Protein AF-K1Y067-F1 (afdb_monomer_lite)

Secondary structure (DSSP, 8-state):
-PPPPPPPS-HHHHHHHHHHHHHHHHHHHHTT--GGGGGGGGGGHHHHHHHHHHHH-HHHHHHHHHHHHTS-HHHHHHHIIIIIGGGTT---HHHHHHHHHHHHHHHHHH-

Sequence (111 aa):
MLHPFPEIENPSLYTKAELYFFDLTRLLKEDGINIEEYSHKGNRFINTMIDLARERLPINANLFLTAYNSLSAHDQSMLFRICVYPLLSKGTERQKENFCSRVEQLLASHG

Foldseek 3Di:
DPDPQPDFPDPVLLLQLLVLLVVLCVVCVVVVHDLLVVLVVQVCSLVVSLVSCCVPPVVSSVSNVVSLVVGDPVSNVSCCQQPVVCSNPPDDPVSVVSNVVVVVVSVVVPD

pLDDT: mean 82.2, std 15.36, range [33.84, 96.5]

Radius of gyration: 13.47 Å; chains: 1; bounding box: 41×32×32 Å

Organism: NCBI:txid1234023

Structure (mmCIF, N/CA/C/O backbone):
data_AF-K1Y067-F1
#
_entry.id   AF-K1Y067-F1
#
loop_
_atom_site.group_PDB
_atom_site.id
_atom_site.type_symbol
_atom_site.label_atom_id
_atom_site.label_alt_id
_atom_site.label_comp_id
_atom_site.label_asym_id
_atom_site.label_entity_id
_atom_site.label_seq_id
_atom_site.pdbx_PDB_ins_code
_atom_site.Cartn_x
_atom_site.Cartn_y
_atom_site.Cartn_z
_atom_site.occupancy
_atom_site.B_iso_or_equiv
_atom_site.auth_seq_id
_atom_site.auth_comp_id
_atom_site.auth_asym_id
_atom_site.auth_atom_id
_atom_site.pdbx_PDB_model_num
ATOM 1 N N . MET A 1 1 ? 29.236 -3.680 -6.068 1.00 33.84 1 MET A N 1
ATOM 2 C CA . MET A 1 1 ? 28.350 -2.935 -6.986 1.00 33.84 1 MET A CA 1
ATOM 3 C C . MET A 1 1 ? 26.926 -3.070 -6.479 1.00 33.84 1 MET A C 1
ATOM 5 O O . MET A 1 1 ? 26.447 -4.189 -6.349 1.00 33.84 1 MET A O 1
ATOM 9 N N . LEU A 1 2 ? 26.300 -1.960 -6.089 1.00 37.78 2 LEU A N 1
ATOM 10 C CA . LEU A 1 2 ? 24.858 -1.910 -5.843 1.00 37.78 2 LEU A CA 1
ATOM 11 C C . LEU A 1 2 ? 24.182 -2.079 -7.209 1.00 37.78 2 LEU A C 1
ATOM 13 O O . LEU A 1 2 ? 24.530 -1.358 -8.141 1.00 37.78 2 LEU A O 1
ATOM 17 N N . HIS A 1 3 ? 23.306 -3.074 -7.361 1.00 36.62 3 HIS A N 1
ATOM 18 C CA . HIS A 1 3 ? 22.503 -3.191 -8.577 1.00 36.62 3 HIS A CA 1
ATOM 19 C C . HIS A 1 3 ? 21.694 -1.896 -8.738 1.00 36.62 3 HIS A C 1
ATOM 21 O O . HIS A 1 3 ? 21.133 -1.439 -7.737 1.00 36.62 3 HIS A O 1
ATOM 27 N N . PRO A 1 4 ? 21.647 -1.287 -9.937 1.00 47.28 4 PRO A N 1
ATOM 28 C CA . PRO A 1 4 ? 20.805 -0.123 -10.154 1.00 47.28 4 PRO A CA 1
ATOM 29 C C . PRO A 1 4 ? 19.369 -0.514 -9.807 1.00 47.28 4 PRO A C 1
ATOM 31 O O . PRO A 1 4 ? 18.885 -1.567 -10.235 1.00 47.28 4 PRO A O 1
ATOM 34 N N . PHE A 1 5 ? 18.718 0.300 -8.976 1.00 53.06 5 PHE A N 1
ATOM 35 C CA . PHE A 1 5 ? 17.279 0.186 -8.784 1.00 53.06 5 PHE A CA 1
ATOM 36 C C . PHE A 1 5 ? 16.633 0.198 -10.179 1.00 53.06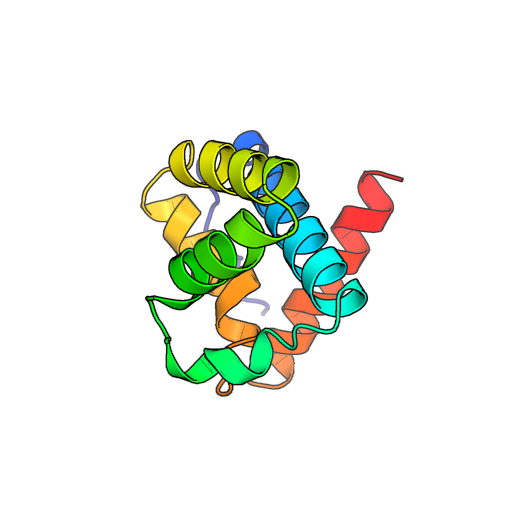 5 PHE A C 1
ATOM 38 O O . PHE A 1 5 ? 17.031 1.028 -11.001 1.00 53.06 5 PHE A O 1
ATOM 45 N N . PRO A 1 6 ? 15.721 -0.741 -10.485 1.00 63.59 6 PRO A N 1
ATOM 46 C CA . PRO A 1 6 ? 15.063 -0.761 -11.782 1.00 63.59 6 PRO A CA 1
ATOM 47 C C . PRO A 1 6 ? 14.430 0.603 -12.069 1.00 63.59 6 PRO A C 1
ATOM 49 O O . PRO A 1 6 ? 13.910 1.250 -11.159 1.00 63.59 6 PRO A O 1
ATOM 52 N N . GLU A 1 7 ? 14.528 1.040 -13.320 1.00 81.06 7 GLU A N 1
ATOM 53 C CA . GLU A 1 7 ? 14.119 2.375 -13.747 1.00 81.06 7 GLU A CA 1
ATOM 54 C C . GLU A 1 7 ? 12.621 2.579 -13.486 1.00 81.06 7 GLU A C 1
ATOM 56 O O . GLU A 1 7 ? 11.805 1.758 -13.898 1.00 81.06 7 GLU A O 1
ATOM 61 N N . ILE A 1 8 ? 12.273 3.630 -12.742 1.00 85.06 8 ILE A N 1
ATOM 62 C CA . ILE A 1 8 ? 10.887 4.045 -12.501 1.00 85.06 8 ILE A CA 1
ATOM 63 C C . ILE A 1 8 ? 10.428 4.854 -13.715 1.00 85.06 8 ILE A C 1
ATOM 65 O O . ILE A 1 8 ? 11.087 5.832 -14.070 1.00 85.06 8 ILE A O 1
ATOM 69 N N . GLU A 1 9 ? 9.308 4.474 -14.331 1.00 86.31 9 GLU A N 1
ATOM 70 C CA . GLU A 1 9 ? 8.818 5.107 -15.564 1.00 86.31 9 GLU A CA 1
ATOM 71 C C . GLU A 1 9 ? 8.268 6.512 -15.296 1.00 86.31 9 GLU A C 1
ATOM 73 O O . GLU A 1 9 ? 8.531 7.443 -16.060 1.00 86.31 9 GLU A O 1
ATOM 78 N N . ASN A 1 10 ? 7.529 6.691 -14.194 1.00 88.38 10 ASN A N 1
ATOM 79 C CA . ASN A 1 10 ? 7.031 7.997 -13.769 1.00 88.38 10 ASN A CA 1
ATOM 80 C C . ASN A 1 10 ? 7.412 8.309 -12.311 1.00 88.38 10 ASN A C 1
ATOM 82 O O . ASN A 1 10 ? 6.634 8.045 -11.387 1.00 88.38 10 ASN A O 1
ATOM 86 N N . PRO A 1 11 ? 8.578 8.944 -12.080 1.00 87.19 11 PRO A N 1
ATOM 87 C CA . PRO A 1 11 ? 9.076 9.224 -10.735 1.00 87.19 11 PRO A CA 1
ATOM 88 C C . PRO A 1 11 ? 8.122 10.051 -9.867 1.00 87.19 11 PRO A C 1
ATOM 90 O O . PRO A 1 11 ? 8.048 9.831 -8.664 1.00 87.19 11 PRO A O 1
ATOM 93 N N . SER A 1 12 ? 7.369 10.989 -10.451 1.00 88.69 12 SER A N 1
ATOM 94 C CA . SER A 1 12 ? 6.458 11.846 -9.682 1.00 88.69 12 SER A CA 1
ATOM 95 C C . SER A 1 12 ? 5.254 11.067 -9.152 1.00 88.69 12 SER A C 1
ATOM 97 O O . SER A 1 12 ? 4.932 11.157 -7.965 1.00 88.69 12 SER A O 1
ATOM 99 N N . LEU A 1 13 ? 4.611 10.267 -10.011 1.00 90.56 13 LEU A N 1
ATOM 100 C CA . LEU A 1 13 ? 3.491 9.423 -9.593 1.00 90.56 13 LEU A CA 1
ATOM 101 C C . LEU A 1 13 ? 3.953 8.336 -8.623 1.00 90.56 13 LEU A C 1
ATOM 103 O O . LEU A 1 13 ? 3.281 8.096 -7.619 1.00 90.56 13 LEU A O 1
ATOM 107 N N . TYR A 1 14 ? 5.118 7.739 -8.885 1.00 91.69 14 TYR A N 1
ATOM 108 C CA . TYR A 1 14 ? 5.720 6.740 -8.013 1.00 91.69 14 TYR A CA 1
ATOM 109 C C . TYR A 1 14 ? 5.972 7.291 -6.609 1.00 91.69 14 TYR A C 1
ATOM 111 O O . TYR A 1 14 ? 5.449 6.736 -5.646 1.00 91.69 14 TYR A O 1
ATOM 119 N N . THR A 1 15 ? 6.687 8.416 -6.484 1.00 89.31 15 THR A N 1
ATOM 120 C CA . THR A 1 15 ? 6.966 9.049 -5.184 1.00 89.31 15 THR A CA 1
ATOM 121 C C . THR A 1 15 ? 5.675 9.371 -4.437 1.00 89.31 15 THR A C 1
ATOM 123 O O . THR A 1 15 ? 5.582 9.152 -3.234 1.00 89.31 15 THR A O 1
ATOM 126 N N . LYS A 1 16 ? 4.631 9.833 -5.138 1.00 92.19 16 LYS A N 1
ATOM 127 C CA . LYS A 1 16 ? 3.330 10.106 -4.516 1.00 92.19 16 LYS A CA 1
ATOM 128 C C . LYS A 1 16 ? 2.671 8.839 -3.957 1.00 92.19 16 LYS A C 1
ATOM 130 O O . LYS A 1 16 ? 2.166 8.859 -2.837 1.00 92.19 16 LYS A O 1
ATOM 135 N N . ALA A 1 17 ? 2.668 7.747 -4.720 1.00 94.00 17 ALA A N 1
ATOM 136 C CA . ALA A 1 17 ? 2.125 6.469 -4.265 1.00 94.00 17 ALA A CA 1
ATOM 137 C C . ALA A 1 17 ? 2.947 5.872 -3.111 1.00 94.00 17 ALA A C 1
ATOM 139 O O . ALA A 1 17 ? 2.374 5.334 -2.168 1.00 94.00 17 ALA A O 1
ATOM 140 N N . GLU A 1 18 ? 4.270 6.011 -3.169 1.00 92.31 18 GLU A N 1
ATOM 141 C CA . GLU A 1 18 ? 5.215 5.579 -2.140 1.00 92.31 18 GLU A CA 1
ATOM 142 C C . GLU A 1 18 ? 5.002 6.345 -0.820 1.00 92.31 18 GLU A C 1
ATOM 144 O O . GLU A 1 18 ? 4.862 5.723 0.231 1.00 92.31 18 GLU A O 1
ATOM 149 N N . LEU A 1 19 ? 4.851 7.674 -0.864 1.00 91.62 19 LEU A N 1
ATOM 150 C CA . LEU A 1 19 ? 4.525 8.489 0.315 1.00 91.62 19 LEU A CA 1
ATOM 151 C C . LEU A 1 19 ? 3.191 8.075 0.950 1.00 91.62 19 LEU A C 1
ATOM 153 O O . LEU A 1 19 ? 3.124 7.850 2.157 1.00 91.62 19 LEU A O 1
ATOM 157 N N . TYR A 1 20 ? 2.136 7.915 0.146 1.00 94.62 20 TYR A N 1
ATOM 158 C CA . TYR A 1 20 ? 0.836 7.488 0.671 1.00 94.62 20 TYR A CA 1
ATOM 159 C C . TYR A 1 20 ? 0.848 6.061 1.209 1.00 94.62 20 TYR A C 1
ATOM 161 O O . TYR A 1 20 ? 0.131 5.774 2.166 1.00 94.62 20 TYR A O 1
ATOM 169 N N . PHE A 1 21 ? 1.661 5.176 0.632 1.00 93.62 21 PHE A N 1
ATOM 170 C CA . PHE A 1 21 ? 1.886 3.854 1.194 1.00 93.62 21 PHE A CA 1
ATOM 171 C C . PHE A 1 21 ? 2.491 3.969 2.598 1.00 93.62 21 PHE A C 1
ATOM 173 O O . PHE A 1 21 ? 1.932 3.412 3.541 1.00 93.62 21 PHE A O 1
ATOM 180 N N . PHE A 1 22 ? 3.574 4.735 2.765 1.00 90.50 22 PHE A N 1
ATOM 181 C CA . PHE A 1 22 ? 4.217 4.915 4.069 1.00 90.50 22 PHE A CA 1
ATOM 182 C C . PHE A 1 22 ? 3.285 5.522 5.107 1.00 90.50 22 PHE A C 1
ATOM 184 O O . PHE A 1 22 ? 3.153 4.967 6.200 1.00 90.50 22 PHE A O 1
ATOM 191 N N . ASP A 1 23 ? 2.582 6.596 4.756 1.00 92.06 23 ASP A N 1
ATOM 192 C CA . ASP A 1 23 ? 1.615 7.211 5.659 1.00 92.06 23 ASP A CA 1
ATOM 193 C C . ASP A 1 23 ? 0.521 6.230 6.070 1.00 92.06 23 ASP A C 1
ATOM 195 O O . ASP A 1 23 ? 0.188 6.138 7.250 1.00 92.06 23 ASP A O 1
ATOM 199 N N . LEU A 1 24 ? -0.008 5.446 5.127 1.00 93.44 24 LEU A N 1
ATOM 200 C CA . LEU A 1 24 ? -1.040 4.467 5.440 1.00 93.44 24 LEU A CA 1
ATOM 201 C C . LEU A 1 24 ? -0.513 3.356 6.356 1.00 93.44 24 LEU A C 1
ATOM 203 O O . LEU A 1 24 ? -1.190 2.997 7.317 1.00 93.44 24 LEU A O 1
ATOM 207 N N . THR A 1 25 ? 0.699 2.847 6.113 1.00 91.00 25 THR A N 1
ATOM 208 C CA . THR A 1 25 ? 1.314 1.844 7.000 1.00 91.00 25 THR A CA 1
ATOM 209 C C . THR A 1 25 ? 1.550 2.380 8.414 1.00 91.00 25 THR A C 1
ATOM 211 O O . THR A 1 25 ? 1.263 1.680 9.386 1.00 91.00 25 THR A O 1
ATOM 214 N N . ARG A 1 26 ? 2.011 3.632 8.546 1.00 90.81 26 ARG A N 1
ATOM 215 C CA . ARG A 1 26 ? 2.204 4.304 9.838 1.00 90.81 26 ARG A CA 1
ATOM 216 C C . ARG A 1 26 ? 0.880 4.468 10.581 1.00 90.81 26 ARG A C 1
ATOM 218 O O . ARG A 1 26 ? 0.793 4.080 11.740 1.00 90.81 26 ARG A O 1
ATOM 225 N N . LEU A 1 27 ? -0.146 4.995 9.913 1.00 93.25 27 LEU A N 1
ATOM 226 C CA . LEU A 1 27 ? -1.452 5.245 10.525 1.00 93.25 27 LEU A CA 1
ATOM 227 C C . LEU A 1 27 ? -2.151 3.949 10.951 1.00 93.25 27 LEU A C 1
ATOM 229 O O . LEU A 1 27 ? -2.717 3.895 12.036 1.00 93.25 27 LEU A O 1
ATOM 233 N N . LEU A 1 28 ? -2.076 2.887 10.140 1.00 92.38 28 LEU A N 1
ATOM 234 C CA . LEU A 1 28 ? -2.595 1.571 10.529 1.00 92.38 28 LEU A CA 1
ATOM 235 C C . LEU A 1 28 ? -1.907 1.055 11.800 1.00 92.38 28 LEU A C 1
ATOM 237 O O . LEU A 1 28 ? -2.578 0.553 12.699 1.00 92.38 28 LEU A O 1
ATOM 241 N N . LYS A 1 29 ? -0.585 1.230 11.912 1.00 90.25 29 LYS A N 1
ATOM 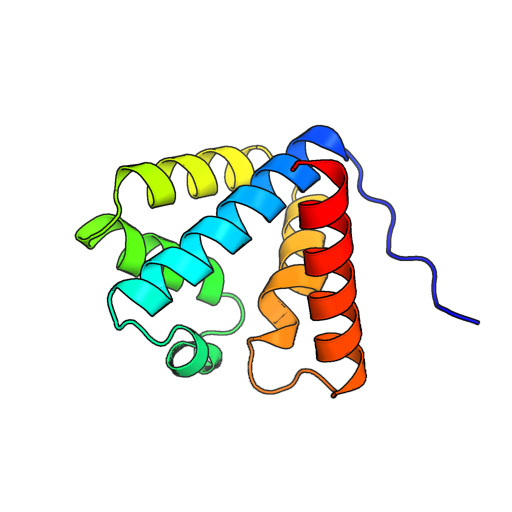242 C CA . LYS A 1 29 ? 0.171 0.851 13.112 1.00 90.25 29 LYS A CA 1
ATOM 243 C C . LYS A 1 29 ? -0.224 1.681 14.338 1.00 90.25 29 LYS A C 1
ATOM 245 O O . LYS A 1 29 ? -0.360 1.118 15.421 1.00 90.25 29 LYS A O 1
ATOM 250 N N . GLU A 1 30 ? -0.412 2.990 14.178 1.00 92.12 30 GLU A N 1
ATOM 251 C CA . GLU A 1 30 ? -0.893 3.890 15.241 1.00 92.12 30 GLU A CA 1
ATOM 252 C C . GLU A 1 30 ? -2.303 3.516 15.719 1.00 92.12 30 GLU A C 1
ATOM 254 O O . GLU A 1 30 ? -2.596 3.621 16.907 1.00 92.12 30 GLU A O 1
ATOM 259 N N . ASP A 1 31 ? -3.137 2.995 14.820 1.00 91.25 31 ASP A N 1
ATOM 260 C CA . ASP A 1 31 ? -4.477 2.482 15.117 1.00 91.25 31 ASP A CA 1
ATOM 261 C C . ASP A 1 31 ? -4.480 1.033 15.668 1.00 91.25 31 ASP A C 1
ATOM 263 O O . ASP A 1 31 ? -5.525 0.408 15.866 1.00 91.25 31 ASP A O 1
ATOM 267 N N . GLY A 1 32 ? -3.295 0.478 15.947 1.00 91.44 32 GLY A N 1
ATOM 268 C CA . GLY A 1 32 ? -3.120 -0.847 16.547 1.00 91.44 32 GLY A CA 1
ATOM 269 C C . GLY A 1 32 ? -3.204 -2.017 15.563 1.00 91.44 32 GLY A C 1
ATOM 270 O O . GLY A 1 32 ? -3.247 -3.169 15.993 1.00 91.44 32 GLY A O 1
ATOM 271 N N . ILE A 1 33 ? -3.210 -1.758 14.253 1.00 90.62 33 ILE A N 1
ATOM 272 C CA . ILE A 1 33 ? -3.207 -2.790 13.212 1.00 90.62 33 ILE A CA 1
ATOM 273 C C . ILE A 1 33 ? -1.763 -3.109 12.821 1.00 90.62 33 ILE A C 1
ATOM 275 O O . ILE A 1 33 ? -1.078 -2.327 12.158 1.00 90.62 33 ILE A O 1
ATOM 279 N N . ASN A 1 34 ? -1.303 -4.305 13.184 1.00 87.31 34 ASN A N 1
ATOM 280 C CA . ASN A 1 34 ? -0.008 -4.808 12.747 1.00 87.31 34 ASN A CA 1
ATOM 281 C C . ASN A 1 34 ? -0.102 -5.411 11.335 1.00 87.31 34 ASN A C 1
ATOM 283 O O . ASN A 1 34 ? -0.472 -6.572 11.153 1.00 87.31 34 ASN A O 1
ATOM 287 N N . ILE A 1 35 ? 0.256 -4.626 10.317 1.00 86.38 35 ILE A N 1
ATOM 288 C CA . ILE A 1 35 ? 0.189 -5.059 8.913 1.00 86.38 35 ILE A CA 1
ATOM 289 C C . ILE A 1 35 ? 1.099 -6.260 8.601 1.00 86.38 35 ILE A C 1
ATOM 291 O O . ILE A 1 35 ? 0.817 -7.006 7.666 1.00 86.38 35 ILE A O 1
ATOM 295 N N . GLU A 1 36 ? 2.153 -6.502 9.387 1.00 84.56 36 GLU A N 1
ATOM 296 C CA . GLU A 1 36 ? 3.072 -7.630 9.179 1.00 84.56 36 GLU A CA 1
ATOM 297 C C . GLU A 1 36 ? 2.394 -8.992 9.407 1.00 84.56 36 GLU A C 1
ATOM 299 O O . GLU A 1 36 ? 2.775 -9.988 8.785 1.00 84.56 36 GLU A O 1
ATOM 304 N N . GLU A 1 37 ? 1.325 -9.047 10.208 1.00 88.25 37 GLU A N 1
ATOM 305 C CA . GLU A 1 37 ? 0.513 -10.261 10.407 1.00 88.25 37 GLU A CA 1
ATOM 306 C C . GLU A 1 37 ? -0.168 -10.714 9.106 1.00 88.25 37 GLU A C 1
ATOM 308 O O . GLU A 1 37 ? -0.446 -11.899 8.892 1.00 88.25 37 GLU A O 1
ATOM 313 N N . TYR A 1 38 ? -0.362 -9.781 8.173 1.00 88.75 38 TYR A N 1
ATOM 314 C CA . TYR A 1 38 ? -0.952 -10.023 6.861 1.00 88.75 38 TYR A CA 1
ATOM 315 C C . TYR A 1 38 ? 0.095 -10.358 5.792 1.00 88.75 38 TYR A C 1
ATOM 317 O O . TYR A 1 38 ? -0.266 -10.577 4.636 1.00 88.75 38 TYR A O 1
ATOM 325 N N . SER A 1 39 ? 1.379 -10.477 6.149 1.00 84.81 39 SER A N 1
ATOM 326 C CA . SER A 1 39 ? 2.473 -10.843 5.231 1.00 84.81 39 SER A CA 1
ATOM 327 C C . SER A 1 39 ? 2.210 -12.133 4.438 1.00 84.81 39 SER A C 1
ATOM 329 O O . SER A 1 39 ? 2.571 -12.242 3.265 1.00 84.81 39 SER A O 1
ATOM 331 N N . HIS A 1 40 ? 1.485 -13.087 5.026 1.00 85.50 40 HIS A N 1
ATOM 332 C CA . HIS A 1 40 ? 1.066 -14.330 4.373 1.00 85.50 40 HIS A CA 1
ATOM 333 C C . HIS A 1 40 ? 0.164 -14.118 3.136 1.00 85.50 40 HIS A C 1
ATOM 335 O O . HIS A 1 40 ? -0.025 -15.043 2.345 1.00 85.50 40 HIS A O 1
ATOM 341 N N . LYS A 1 41 ? -0.397 -12.916 2.938 1.00 87.25 41 LYS A N 1
ATOM 342 C CA . LYS A 1 41 ? -1.231 -12.571 1.775 1.00 87.25 41 LYS A CA 1
ATOM 343 C C . LYS A 1 41 ? -0.429 -12.362 0.489 1.00 87.25 41 LYS A C 1
ATOM 345 O O . LYS A 1 41 ? -1.031 -12.359 -0.588 1.00 87.25 41 LYS A O 1
ATOM 350 N N . GLY A 1 42 ? 0.896 -12.208 0.566 1.00 86.38 42 GLY A N 1
ATOM 351 C CA . GLY A 1 42 ? 1.771 -12.108 -0.605 1.00 86.38 42 GLY A CA 1
ATOM 352 C C . GLY A 1 42 ? 1.311 -11.032 -1.595 1.00 86.38 42 GLY A C 1
ATOM 353 O O . GLY A 1 42 ? 1.155 -9.869 -1.239 1.00 86.38 42 GLY A O 1
ATOM 354 N N . ASN A 1 43 ? 1.004 -11.430 -2.832 1.00 83.81 43 ASN A N 1
ATOM 355 C CA . ASN A 1 43 ? 0.530 -10.517 -3.885 1.00 83.81 43 ASN A CA 1
ATOM 356 C C . ASN A 1 43 ? -0.793 -9.800 -3.547 1.00 83.81 43 ASN A C 1
ATOM 358 O O . ASN A 1 43 ? -1.099 -8.775 -4.146 1.00 83.81 43 ASN A O 1
ATOM 362 N N . ARG A 1 44 ? -1.591 -10.312 -2.596 1.00 89.75 44 ARG A N 1
ATOM 363 C CA . ARG A 1 44 ? -2.838 -9.667 -2.140 1.00 89.75 44 ARG A CA 1
ATOM 364 C C . ARG A 1 44 ? -2.630 -8.685 -0.986 1.00 89.75 44 ARG A C 1
ATOM 366 O O . ARG A 1 44 ? -3.610 -8.131 -0.492 1.00 89.75 44 ARG A O 1
ATOM 373 N N . PHE A 1 45 ? -1.394 -8.479 -0.538 1.00 91.50 45 PHE A N 1
ATOM 374 C CA . PHE A 1 45 ? -1.088 -7.646 0.623 1.00 91.50 45 PHE A CA 1
ATOM 375 C C . PHE A 1 45 ? -1.573 -6.204 0.463 1.00 91.50 45 PHE A C 1
ATOM 377 O O . PHE A 1 45 ? -2.272 -5.710 1.338 1.00 91.50 45 PHE A O 1
ATOM 384 N N . ILE A 1 46 ? -1.293 -5.565 -0.680 1.00 92.62 46 ILE A N 1
ATOM 385 C CA . ILE A 1 46 ? -1.737 -4.189 -0.967 1.00 92.62 46 ILE A CA 1
ATOM 386 C C . ILE A 1 46 ? -3.258 -4.067 -0.839 1.00 92.62 46 ILE A C 1
ATOM 388 O O . ILE A 1 46 ? -3.741 -3.214 -0.101 1.00 92.62 46 ILE A O 1
ATOM 392 N N . ASN A 1 47 ? -4.010 -4.957 -1.493 1.00 93.25 47 ASN A N 1
ATOM 393 C CA . ASN A 1 47 ? -5.473 -4.947 -1.418 1.00 93.25 47 ASN A CA 1
ATOM 394 C C . ASN A 1 47 ? -5.961 -5.166 0.017 1.00 93.25 47 ASN A C 1
ATOM 396 O O . ASN A 1 47 ? -6.849 -4.460 0.473 1.00 93.25 47 ASN A O 1
ATOM 400 N N . THR A 1 48 ? -5.323 -6.084 0.749 1.00 93.06 48 THR A N 1
ATOM 401 C CA . THR A 1 48 ? -5.651 -6.342 2.158 1.00 93.06 48 THR A CA 1
ATOM 402 C C . THR A 1 48 ? -5.432 -5.093 3.013 1.00 93.06 48 THR A C 1
ATOM 404 O O . THR A 1 48 ? -6.292 -4.756 3.818 1.00 93.06 48 THR A O 1
ATOM 407 N N . MET A 1 49 ? -4.324 -4.368 2.822 1.00 93.19 49 MET A N 1
ATOM 408 C CA . MET A 1 49 ? -4.093 -3.114 3.542 1.00 93.19 49 MET A CA 1
ATOM 409 C C . MET A 1 49 ? -5.119 -2.041 3.189 1.00 93.19 49 MET A C 1
ATOM 411 O O . MET A 1 49 ? -5.566 -1.323 4.076 1.00 93.19 49 MET A O 1
ATOM 415 N N . ILE A 1 50 ? -5.488 -1.917 1.912 1.00 94.75 50 ILE A N 1
ATOM 416 C CA . ILE A 1 50 ? -6.503 -0.952 1.472 1.00 94.75 50 ILE A CA 1
ATOM 417 C C . ILE A 1 50 ? -7.850 -1.274 2.118 1.00 94.75 50 ILE A C 1
ATOM 419 O O . ILE A 1 50 ? -8.523 -0.361 2.584 1.00 94.75 50 ILE A O 1
ATOM 423 N N . ASP A 1 51 ? -8.230 -2.549 2.186 1.00 94.25 51 ASP A N 1
ATOM 424 C CA . ASP A 1 51 ? -9.487 -2.967 2.803 1.00 94.25 51 ASP A CA 1
ATOM 425 C C . ASP A 1 51 ? -9.485 -2.718 4.321 1.00 94.25 51 ASP A C 1
ATOM 427 O O . ASP A 1 51 ? -10.425 -2.111 4.828 1.00 94.25 51 ASP A O 1
ATOM 431 N N . LEU A 1 52 ? -8.397 -3.054 5.028 1.00 93.12 52 LEU A N 1
ATOM 432 C CA . LEU A 1 52 ? -8.225 -2.719 6.452 1.00 93.12 52 LEU A CA 1
ATOM 433 C C . LEU A 1 52 ? -8.302 -1.204 6.692 1.00 93.12 52 LEU A C 1
ATOM 435 O O . LEU A 1 52 ? -8.960 -0.733 7.619 1.00 93.12 52 LEU A O 1
ATOM 439 N N . ALA A 1 53 ? -7.646 -0.428 5.832 1.00 93.69 53 ALA A N 1
ATOM 440 C CA . ALA A 1 53 ? -7.638 1.021 5.924 1.00 93.69 53 ALA A CA 1
ATOM 441 C C . ALA A 1 53 ? -8.990 1.646 5.574 1.00 93.69 53 ALA A C 1
ATOM 443 O O . ALA A 1 53 ? -9.317 2.695 6.112 1.00 93.69 53 ALA A O 1
ATOM 444 N N . ARG A 1 54 ? -9.803 1.048 4.702 1.00 94.56 54 ARG A N 1
ATOM 445 C CA . ARG A 1 54 ? -11.114 1.607 4.329 1.00 94.56 54 ARG A CA 1
ATOM 446 C C . ARG A 1 54 ? -12.077 1.694 5.503 1.00 94.56 54 ARG A C 1
ATOM 448 O O . ARG A 1 54 ? -12.876 2.625 5.543 1.00 94.56 54 ARG A O 1
ATOM 455 N N . GLU A 1 55 ? -11.994 0.761 6.444 1.00 89.94 55 GLU A N 1
ATOM 456 C CA . GLU A 1 55 ? -12.871 0.741 7.616 1.00 89.94 55 GLU A CA 1
ATOM 457 C C . GLU A 1 55 ? -12.546 1.859 8.614 1.00 89.94 55 GLU A C 1
ATOM 459 O O . GLU A 1 55 ? -13.444 2.355 9.291 1.00 89.94 55 GLU A O 1
ATOM 464 N N . ARG A 1 56 ? -11.274 2.272 8.702 1.00 89.00 56 ARG A N 1
ATOM 465 C CA . ARG A 1 56 ? -10.787 3.141 9.790 1.00 89.00 56 ARG A CA 1
ATOM 466 C C . ARG A 1 56 ? -10.150 4.451 9.334 1.00 89.00 56 ARG A C 1
ATOM 468 O O . ARG A 1 56 ? -10.258 5.469 10.006 1.00 89.00 56 ARG A O 1
ATOM 475 N N . LEU A 1 57 ? -9.523 4.436 8.165 1.00 93.75 57 LEU A N 1
ATOM 476 C CA . LEU A 1 57 ? -8.774 5.529 7.545 1.00 93.75 57 LEU A CA 1
ATOM 477 C C . LEU A 1 57 ? -9.225 5.729 6.080 1.00 93.75 57 LEU A C 1
ATOM 479 O O . LEU A 1 57 ? -8.395 5.700 5.163 1.00 93.75 57 LEU A O 1
ATOM 483 N N . PRO A 1 58 ? -10.534 5.926 5.809 1.00 94.06 58 PRO A N 1
ATOM 484 C CA . PRO A 1 58 ? -11.085 5.893 4.451 1.00 94.06 58 PRO A CA 1
ATOM 485 C C . PRO A 1 58 ? -10.469 6.943 3.519 1.00 94.06 58 PRO A C 1
ATOM 487 O O . PRO A 1 58 ? -10.296 6.694 2.326 1.00 94.06 58 PRO A O 1
ATOM 490 N N . ILE A 1 59 ? -10.096 8.109 4.057 1.00 94.81 59 ILE A N 1
ATOM 491 C CA . ILE A 1 59 ? -9.437 9.173 3.290 1.00 94.81 59 ILE A CA 1
ATOM 492 C C . ILE A 1 59 ? -8.054 8.702 2.821 1.00 94.81 59 ILE A C 1
ATOM 494 O O . ILE A 1 59 ? -7.767 8.747 1.626 1.00 94.81 59 ILE A O 1
ATOM 498 N N . ASN A 1 60 ? -7.218 8.191 3.727 1.00 95.12 60 ASN A N 1
ATOM 499 C CA . ASN A 1 60 ? -5.868 7.719 3.407 1.00 95.12 60 ASN A CA 1
ATOM 500 C C . ASN A 1 60 ? -5.891 6.491 2.492 1.00 95.12 60 ASN A C 1
ATOM 502 O O . ASN A 1 60 ? -5.102 6.418 1.549 1.00 95.12 60 ASN A O 1
ATOM 506 N N . ALA A 1 61 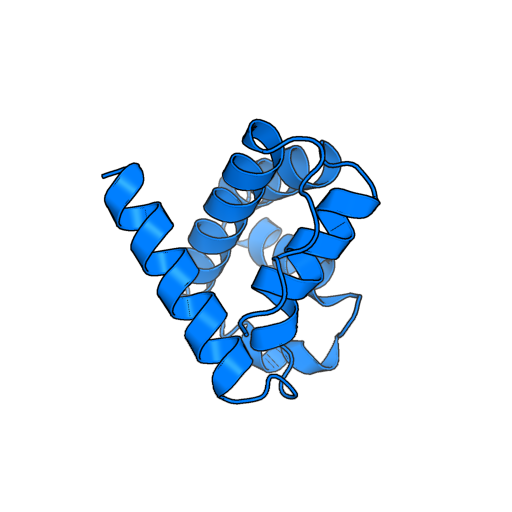? -6.836 5.571 2.712 1.00 95.25 61 ALA A N 1
ATOM 507 C CA . ALA A 1 61 ? -7.049 4.424 1.837 1.00 95.25 61 ALA A CA 1
ATOM 508 C C . ALA A 1 61 ? -7.352 4.867 0.397 1.00 95.25 61 ALA A C 1
ATOM 510 O O . ALA A 1 61 ? -6.763 4.349 -0.551 1.00 95.25 61 ALA A O 1
ATOM 511 N N . ASN A 1 62 ? -8.226 5.866 0.226 1.00 96.12 62 ASN A N 1
ATOM 512 C CA . ASN A 1 62 ? -8.575 6.400 -1.089 1.00 96.12 62 ASN A CA 1
ATOM 513 C C . ASN A 1 62 ? -7.429 7.186 -1.738 1.00 96.12 62 ASN A C 1
ATOM 515 O O . ASN A 1 62 ? -7.240 7.072 -2.951 1.00 96.12 62 ASN A O 1
ATOM 519 N N . LEU A 1 63 ? -6.652 7.948 -0.962 1.00 96.00 63 LEU A N 1
ATOM 520 C CA . LEU A 1 63 ? -5.463 8.645 -1.464 1.00 96.00 63 LEU A CA 1
ATOM 521 C C . LEU A 1 63 ? -4.436 7.652 -2.012 1.00 96.00 63 LEU A C 1
ATOM 523 O O . LEU A 1 63 ? -4.002 7.792 -3.159 1.00 96.00 63 LEU A O 1
ATOM 527 N N . PHE A 1 64 ? -4.106 6.618 -1.233 1.00 96.44 64 PHE A N 1
ATOM 528 C CA . PHE A 1 64 ? -3.179 5.579 -1.669 1.00 96.44 64 PHE A CA 1
ATOM 529 C C . PHE A 1 64 ? -3.721 4.807 -2.876 1.00 96.44 64 PHE A C 1
ATOM 531 O O . PHE A 1 64 ? -3.022 4.698 -3.879 1.00 96.44 64 PHE A O 1
ATOM 538 N N . LEU A 1 65 ? -4.977 4.347 -2.836 1.00 96.50 65 LEU A N 1
ATOM 539 C CA . LEU A 1 65 ? -5.601 3.619 -3.947 1.00 96.50 65 LEU A CA 1
ATOM 540 C C . LEU A 1 65 ? -5.590 4.434 -5.247 1.00 96.50 65 LEU A C 1
ATOM 542 O O . LEU A 1 65 ? -5.271 3.900 -6.307 1.00 96.50 65 LEU A O 1
ATOM 546 N N . THR A 1 66 ? -5.913 5.727 -5.173 1.00 96.38 66 THR A N 1
ATOM 547 C CA . THR A 1 66 ? -5.909 6.613 -6.345 1.00 96.38 66 THR A CA 1
ATOM 548 C C . THR A 1 66 ? -4.502 6.745 -6.919 1.00 96.38 66 THR A C 1
ATOM 550 O O . THR A 1 66 ? -4.318 6.599 -8.128 1.00 96.38 66 THR A O 1
ATOM 553 N N . ALA A 1 67 ? -3.498 6.979 -6.069 1.00 95.75 67 ALA A N 1
ATOM 554 C CA . ALA A 1 67 ? -2.114 7.100 -6.519 1.00 95.75 67 ALA A CA 1
ATOM 555 C C . ALA A 1 67 ? -1.577 5.778 -7.087 1.00 95.75 67 ALA A C 1
ATOM 557 O O . ALA A 1 67 ? -0.983 5.780 -8.159 1.00 95.75 67 ALA A O 1
ATOM 558 N N . TYR A 1 68 ? -1.854 4.650 -6.430 1.00 95.50 68 TYR A N 1
ATOM 559 C CA . TYR A 1 68 ? -1.445 3.317 -6.873 1.00 95.50 68 TYR A CA 1
ATOM 560 C C . TYR A 1 68 ? -2.058 2.938 -8.227 1.00 95.50 68 TYR A C 1
ATOM 562 O O . TYR A 1 68 ? -1.353 2.474 -9.121 1.00 95.50 68 TYR A O 1
ATOM 570 N N . ASN A 1 69 ? -3.351 3.210 -8.428 1.00 95.88 69 ASN A N 1
ATOM 571 C CA . ASN A 1 69 ? -4.023 2.968 -9.708 1.00 95.88 69 ASN A CA 1
ATOM 572 C C . ASN A 1 69 ? -3.558 3.908 -10.831 1.00 95.88 69 ASN A C 1
ATOM 574 O O . ASN A 1 69 ? -3.812 3.623 -11.997 1.00 95.88 69 ASN A O 1
ATOM 578 N N . SER A 1 70 ? -2.894 5.018 -10.493 1.00 95.62 70 SER A N 1
ATOM 579 C CA . SER A 1 70 ? -2.301 5.934 -11.475 1.00 95.62 70 SER A CA 1
ATOM 580 C C . SER A 1 70 ? -0.929 5.464 -11.975 1.00 95.62 70 SER A C 1
ATOM 582 O O . SER A 1 70 ? -0.418 6.017 -12.946 1.00 95.62 70 SER A O 1
ATOM 584 N N . LEU A 1 71 ? -0.315 4.479 -11.312 1.00 94.75 71 LEU A N 1
ATOM 585 C CA . LEU A 1 71 ? 0.966 3.904 -11.717 1.00 94.75 71 LEU A CA 1
ATOM 586 C C . LEU A 1 71 ? 0.800 2.958 -12.910 1.00 94.75 71 LEU A C 1
ATOM 588 O O . LEU A 1 71 ? -0.226 2.290 -13.055 1.00 94.75 71 LEU A O 1
ATOM 592 N N . SER A 1 72 ? 1.850 2.837 -13.725 1.00 94.69 72 SER A N 1
ATOM 593 C CA . SER A 1 72 ? 1.940 1.762 -14.714 1.00 94.69 72 SER A CA 1
ATOM 594 C C . SER A 1 72 ? 2.071 0.400 -14.022 1.00 94.69 72 SER A C 1
ATOM 596 O O . SER A 1 72 ? 2.453 0.307 -12.855 1.00 94.69 72 SER A O 1
ATOM 598 N N . ALA A 1 73 ? 1.800 -0.691 -14.742 1.00 92.94 73 ALA A N 1
ATOM 599 C CA . ALA A 1 73 ? 1.997 -2.039 -14.200 1.00 92.94 73 ALA A CA 1
ATOM 600 C C . ALA A 1 73 ? 3.456 -2.287 -13.760 1.00 92.94 73 ALA A C 1
ATOM 602 O O . ALA A 1 73 ? 3.702 -2.997 -12.781 1.00 92.94 73 ALA A O 1
ATOM 603 N N . HIS A 1 74 ? 4.420 -1.677 -14.461 1.00 91.19 74 HIS A N 1
ATOM 604 C CA . HIS A 1 74 ? 5.832 -1.719 -14.089 1.00 91.19 74 HIS A CA 1
ATOM 605 C C . HIS A 1 74 ? 6.077 -0.981 -12.769 1.00 91.19 74 HIS A C 1
ATOM 607 O O . HIS A 1 74 ? 6.591 -1.584 -11.826 1.00 91.19 74 HIS A O 1
AT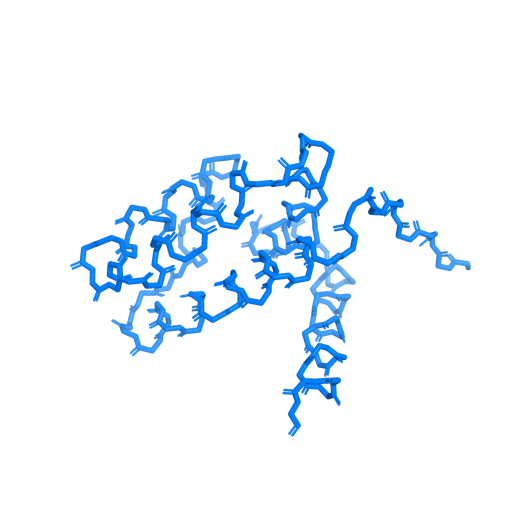OM 613 N N . ASP A 1 75 ? 5.611 0.263 -12.644 1.00 91.81 75 ASP A N 1
ATOM 614 C CA . ASP A 1 75 ? 5.772 1.065 -11.426 1.00 91.81 75 ASP A CA 1
ATOM 615 C C . ASP A 1 75 ? 5.019 0.464 -10.218 1.00 91.81 75 ASP A C 1
ATOM 617 O O . ASP A 1 75 ? 5.516 0.498 -9.091 1.00 91.81 75 ASP A O 1
ATOM 621 N N . GLN A 1 76 ? 3.866 -0.183 -10.430 1.00 92.94 76 GLN A N 1
ATOM 622 C CA . GLN A 1 76 ? 3.169 -0.955 -9.388 1.00 92.94 76 GLN A CA 1
ATOM 623 C C . GLN A 1 76 ? 3.995 -2.154 -8.908 1.00 92.94 76 GLN A C 1
ATOM 625 O O . GLN A 1 76 ? 4.070 -2.419 -7.705 1.00 92.94 76 GLN A O 1
ATOM 630 N N . SER A 1 77 ? 4.629 -2.881 -9.835 1.00 90.56 77 SER A N 1
ATOM 631 C CA . SER A 1 77 ? 5.561 -3.968 -9.509 1.00 90.56 77 SER A CA 1
ATOM 632 C C . SER A 1 77 ? 6.781 -3.435 -8.754 1.00 90.56 77 SER A C 1
ATOM 634 O O . SER A 1 77 ? 7.263 -4.081 -7.820 1.00 90.56 77 SER A O 1
ATOM 636 N N . MET A 1 78 ? 7.259 -2.243 -9.106 1.00 89.81 78 MET A N 1
ATOM 637 C CA . MET A 1 78 ? 8.356 -1.581 -8.408 1.00 89.81 78 MET A CA 1
ATOM 638 C C . MET A 1 78 ? 7.994 -1.206 -6.976 1.00 89.81 78 MET A C 1
ATOM 640 O O . MET A 1 78 ? 8.735 -1.572 -6.062 1.00 89.81 78 MET A O 1
ATOM 644 N N . LEU A 1 79 ? 6.822 -0.608 -6.762 1.00 90.31 79 LEU A N 1
ATOM 645 C CA . LEU A 1 79 ? 6.326 -0.282 -5.425 1.00 90.31 79 LEU A CA 1
ATOM 646 C C . LEU A 1 79 ? 6.163 -1.554 -4.592 1.00 90.31 79 LEU A C 1
ATOM 648 O O . LEU A 1 79 ? 6.562 -1.602 -3.431 1.00 90.31 79 LEU A O 1
ATOM 652 N N . PHE A 1 80 ? 5.656 -2.634 -5.191 1.00 88.69 80 PHE A N 1
ATOM 653 C CA . PHE A 1 80 ? 5.580 -3.919 -4.505 1.00 88.69 80 PHE A CA 1
ATOM 654 C C . PHE A 1 80 ? 6.969 -4.436 -4.099 1.00 88.69 80 PHE A C 1
ATOM 656 O O . PHE A 1 80 ? 7.166 -4.850 -2.960 1.00 88.69 80 PHE A O 1
ATOM 663 N N . ARG A 1 81 ? 7.959 -4.407 -4.996 1.00 84.56 81 ARG A N 1
ATOM 664 C CA . ARG A 1 81 ? 9.316 -4.907 -4.710 1.00 84.56 81 ARG A CA 1
ATOM 665 C C . ARG A 1 81 ? 10.057 -4.072 -3.671 1.00 84.56 81 ARG A C 1
ATOM 667 O O . ARG A 1 81 ? 10.776 -4.644 -2.857 1.00 84.56 81 ARG A O 1
ATOM 674 N N . ILE A 1 82 ? 9.921 -2.751 -3.736 1.00 83.38 82 ILE A N 1
ATOM 675 C CA . ILE A 1 82 ? 10.649 -1.821 -2.870 1.00 83.38 82 ILE A CA 1
ATOM 676 C C . ILE A 1 82 ? 9.945 -1.697 -1.524 1.00 83.38 82 ILE A C 1
ATOM 678 O O . ILE A 1 82 ? 10.605 -1.818 -0.499 1.00 83.38 82 ILE A O 1
ATOM 682 N N . CYS A 1 83 ? 8.626 -1.503 -1.516 1.00 84.81 83 CYS A N 1
ATOM 683 C CA . CYS A 1 83 ? 7.891 -1.144 -0.307 1.00 84.81 83 CYS A CA 1
ATOM 684 C C . CYS A 1 83 ? 7.212 -2.339 0.372 1.00 84.81 83 CYS A C 1
ATOM 686 O O . CYS A 1 83 ? 7.182 -2.422 1.595 1.00 84.81 83 CYS A O 1
ATOM 688 N N . VAL A 1 84 ? 6.653 -3.272 -0.404 1.00 85.62 84 VAL A N 1
ATOM 689 C CA . VAL A 1 84 ? 5.829 -4.365 0.143 1.00 85.62 84 VAL A CA 1
ATOM 690 C C . VAL A 1 84 ? 6.664 -5.596 0.461 1.00 85.62 84 VAL A C 1
ATOM 692 O O . VAL A 1 84 ? 6.559 -6.147 1.550 1.00 85.62 84 VAL A O 1
ATOM 695 N N . TYR A 1 85 ? 7.521 -6.030 -0.462 1.00 82.75 85 TYR A N 1
ATOM 696 C CA . TYR A 1 85 ? 8.310 -7.254 -0.328 1.00 82.75 85 TYR A CA 1
ATOM 697 C C . TYR A 1 85 ? 9.142 -7.327 0.969 1.00 82.75 85 TYR A C 1
ATOM 699 O O . TYR A 1 85 ? 9.157 -8.399 1.579 1.00 82.75 85 TYR A O 1
ATOM 707 N N . PRO A 1 86 ? 9.774 -6.237 1.458 1.00 80.62 86 PRO A N 1
ATOM 708 C CA . PRO A 1 86 ? 10.466 -6.251 2.750 1.00 80.62 86 PRO A CA 1
ATOM 709 C C . PRO A 1 86 ? 9.551 -6.572 3.941 1.00 80.62 86 PRO A C 1
ATOM 711 O O . PRO A 1 86 ? 10.003 -7.203 4.894 1.00 80.62 86 PRO A O 1
ATOM 714 N N . LEU A 1 87 ? 8.269 -6.199 3.862 1.00 78.56 87 LEU A N 1
ATOM 715 C CA . LEU A 1 87 ? 7.253 -6.467 4.888 1.00 78.56 87 LEU A CA 1
ATOM 716 C C . LEU A 1 87 ? 6.724 -7.910 4.819 1.00 78.56 87 LEU A C 1
ATOM 718 O O . LEU A 1 87 ? 6.200 -8.442 5.795 1.00 78.56 87 LEU A O 1
ATOM 722 N N . LEU A 1 88 ? 6.868 -8.585 3.674 1.00 76.25 88 LEU A N 1
ATOM 723 C CA . LEU A 1 88 ? 6.338 -9.929 3.448 1.00 76.25 88 LEU A CA 1
ATOM 724 C C . LEU A 1 88 ? 7.248 -11.041 3.995 1.00 76.25 88 LEU A C 1
ATOM 726 O O . LEU A 1 88 ? 7.577 -11.949 3.248 1.00 76.25 88 LEU A O 1
ATOM 730 N N . SER A 1 89 ? 7.649 -11.037 5.273 1.00 58.59 89 SER A N 1
ATOM 731 C CA . SER A 1 89 ? 8.261 -12.176 6.024 1.00 58.59 89 SER A CA 1
ATOM 732 C C . SER A 1 89 ? 9.422 -12.985 5.367 1.00 58.59 89 SER A C 1
ATOM 734 O O . SER A 1 89 ? 9.891 -13.974 5.924 1.00 58.59 89 SER A O 1
ATOM 736 N N . LYS A 1 90 ? 9.937 -12.557 4.207 1.00 54.62 90 LYS A N 1
ATOM 737 C CA . LYS A 1 90 ? 11.020 -13.156 3.402 1.00 54.62 90 LYS A CA 1
ATOM 738 C C . LYS A 1 90 ? 11.961 -12.093 2.816 1.00 54.62 90 LYS A C 1
ATOM 740 O O . LYS A 1 90 ? 12.729 -12.382 1.897 1.00 54.62 90 LYS A O 1
ATOM 745 N N . GLY A 1 91 ? 11.908 -10.865 3.329 1.00 53.22 91 GLY A N 1
ATOM 746 C CA . GLY A 1 91 ? 12.921 -9.857 3.046 1.00 53.22 91 GLY A CA 1
ATOM 747 C C . GLY A 1 91 ? 14.223 -10.239 3.743 1.00 53.22 91 GLY A C 1
ATOM 748 O O . GLY A 1 91 ? 14.249 -10.406 4.962 1.00 53.22 91 GLY A O 1
ATOM 749 N N . THR A 1 92 ? 15.303 -10.390 2.980 1.00 60.91 92 THR A N 1
ATOM 750 C CA . THR A 1 92 ? 16.654 -10.447 3.564 1.00 60.91 92 THR A CA 1
ATOM 751 C C . THR A 1 92 ? 16.917 -9.160 4.357 1.00 60.91 92 THR A C 1
ATOM 753 O O . THR A 1 92 ? 16.378 -8.115 3.996 1.00 60.91 92 THR A O 1
ATOM 756 N N . GLU A 1 93 ? 17.739 -9.200 5.413 1.00 62.66 93 GLU A N 1
ATOM 757 C CA . GLU A 1 93 ? 18.082 -8.006 6.221 1.00 62.66 93 GLU A CA 1
ATOM 758 C C . GLU A 1 93 ? 18.482 -6.809 5.340 1.00 62.66 93 GLU A C 1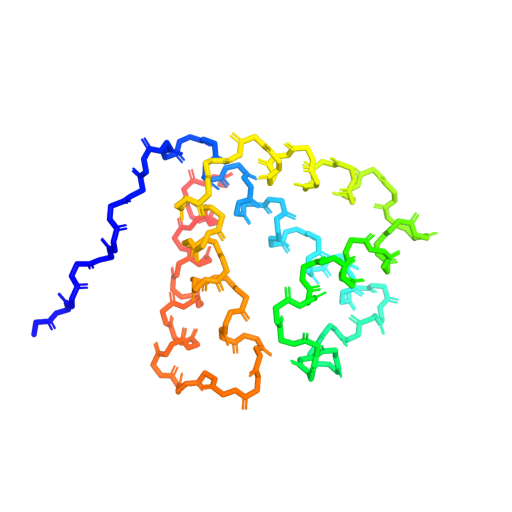
ATOM 760 O O . GLU A 1 93 ? 17.977 -5.704 5.502 1.00 62.66 93 GLU A O 1
ATOM 765 N N . ARG A 1 94 ? 19.237 -7.071 4.269 1.00 62.31 94 ARG A N 1
ATOM 766 C CA . ARG A 1 94 ? 19.632 -6.078 3.262 1.00 62.31 94 ARG A CA 1
ATOM 767 C C . ARG A 1 94 ? 18.462 -5.397 2.534 1.00 62.31 94 ARG A C 1
ATOM 769 O O . ARG A 1 94 ? 18.561 -4.243 2.133 1.00 62.31 94 ARG A O 1
ATOM 776 N N . GLN A 1 95 ? 17.356 -6.105 2.306 1.00 61.69 95 GLN A N 1
ATOM 777 C CA . GLN A 1 95 ? 16.157 -5.530 1.682 1.00 61.69 95 GLN A CA 1
ATOM 778 C C . GLN A 1 95 ? 15.381 -4.648 2.663 1.00 61.69 95 GLN A C 1
ATOM 780 O O . GLN A 1 95 ? 14.817 -3.642 2.242 1.00 61.69 95 GLN A O 1
ATOM 785 N N . LYS A 1 96 ? 15.400 -4.988 3.956 1.00 61.97 96 LYS A N 1
ATOM 786 C CA . LYS A 1 96 ? 14.842 -4.141 5.016 1.00 61.97 96 LYS A CA 1
ATOM 787 C C . LYS A 1 96 ? 15.677 -2.872 5.205 1.00 61.97 96 LYS A C 1
ATOM 789 O O . LYS A 1 96 ? 15.112 -1.791 5.275 1.00 61.97 96 LYS A O 1
ATOM 794 N N . GLU A 1 97 ? 17.005 -2.981 5.186 1.00 64.88 97 GLU A N 1
ATOM 795 C CA . GLU A 1 97 ? 17.916 -1.826 5.237 1.00 64.88 97 GLU A CA 1
ATOM 796 C C . GLU A 1 97 ? 17.707 -0.873 4.051 1.00 64.88 97 GLU A C 1
ATOM 798 O O . GLU A 1 97 ? 17.600 0.337 4.243 1.00 64.88 97 GLU A O 1
ATOM 803 N N . ASN A 1 98 ? 17.578 -1.406 2.829 1.00 65.25 98 ASN A N 1
ATOM 804 C CA . ASN A 1 98 ? 17.287 -0.593 1.643 1.00 65.25 98 ASN A CA 1
ATOM 805 C C . ASN A 1 98 ? 15.939 0.133 1.752 1.00 65.25 98 ASN A C 1
ATOM 807 O O . ASN A 1 98 ? 15.829 1.281 1.326 1.00 65.25 98 ASN A O 1
ATOM 811 N N . PHE A 1 99 ? 14.925 -0.527 2.316 1.00 66.50 99 PHE A N 1
ATOM 812 C CA . PHE A 1 99 ? 13.625 0.081 2.581 1.00 66.50 99 PHE A CA 1
ATOM 813 C C . PHE A 1 99 ? 13.743 1.216 3.601 1.00 66.50 99 PHE A C 1
ATOM 815 O O . PHE A 1 99 ? 13.355 2.338 3.289 1.00 66.50 99 PHE A O 1
ATOM 822 N N . CYS A 1 100 ? 14.353 0.968 4.765 1.00 63.38 100 CYS A N 1
ATOM 823 C CA . CYS A 1 100 ? 14.554 1.988 5.798 1.00 63.38 100 CYS A CA 1
ATOM 824 C C . CYS A 1 100 ? 15.345 3.194 5.271 1.00 63.38 100 CYS A C 1
ATOM 826 O O . CYS A 1 100 ? 14.906 4.328 5.436 1.00 63.38 100 CYS A O 1
ATOM 828 N N . SER A 1 101 ? 16.448 2.962 4.552 1.00 68.88 101 SER A N 1
ATOM 829 C CA . SER A 1 101 ? 17.251 4.040 3.962 1.00 68.88 101 SER A CA 1
ATOM 830 C C . SER A 1 101 ? 16.461 4.854 2.928 1.00 68.88 101 SER A C 1
ATOM 832 O O . SER A 1 101 ? 16.604 6.075 2.852 1.00 68.88 101 SER A O 1
ATOM 834 N N . ARG A 1 102 ? 15.577 4.207 2.154 1.00 68.00 102 ARG A N 1
ATOM 835 C CA . ARG A 1 102 ? 14.690 4.895 1.206 1.00 68.00 102 ARG A CA 1
ATOM 836 C C . ARG A 1 102 ? 13.644 5.751 1.922 1.00 68.00 102 ARG A C 1
ATOM 838 O O . ARG A 1 102 ? 13.409 6.877 1.488 1.00 68.00 102 ARG A O 1
ATOM 845 N N . VAL A 1 103 ? 13.069 5.256 3.023 1.00 66.12 103 VAL A N 1
ATOM 846 C CA . VAL A 1 103 ? 12.144 6.027 3.875 1.00 66.12 103 VAL A CA 1
ATOM 847 C C . VAL A 1 103 ? 12.836 7.271 4.431 1.00 66.12 103 VAL A C 1
ATOM 849 O O . VAL A 1 103 ? 12.308 8.372 4.304 1.00 66.12 103 VAL A O 1
ATOM 852 N N . GLU A 1 104 ? 14.040 7.122 4.988 1.00 67.31 104 GLU A N 1
ATOM 853 C CA . GLU A 1 104 ? 14.820 8.235 5.546 1.00 67.31 104 GLU A CA 1
ATOM 854 C C . GLU A 1 104 ? 15.134 9.309 4.494 1.00 67.31 104 GLU A C 1
ATOM 856 O O . GLU A 1 104 ? 14.976 10.500 4.757 1.00 67.31 104 GLU A O 1
ATOM 861 N N . GLN A 1 105 ? 15.510 8.904 3.277 1.00 72.06 105 GLN A N 1
ATOM 862 C CA . GLN A 1 105 ? 15.758 9.834 2.167 1.00 72.06 105 GLN A CA 1
ATOM 863 C C . GLN A 1 105 ? 14.499 10.592 1.730 1.00 72.06 105 GLN A C 1
ATOM 865 O O . GLN A 1 105 ? 14.572 11.775 1.391 1.00 72.06 105 GLN A O 1
ATOM 870 N N . LEU A 1 106 ? 13.341 9.930 1.723 1.00 65.06 106 LEU A N 1
ATOM 871 C CA . LEU A 1 106 ? 12.072 10.561 1.354 1.00 65.06 106 LEU A CA 1
ATOM 872 C C . LEU A 1 106 ? 11.617 11.570 2.405 1.00 65.06 106 LEU A C 1
ATOM 874 O O . LEU A 1 106 ? 11.237 12.682 2.047 1.00 65.06 106 LEU A O 1
ATOM 878 N N . LEU A 1 107 ? 11.729 11.217 3.687 1.00 63.00 107 LEU A N 1
ATOM 879 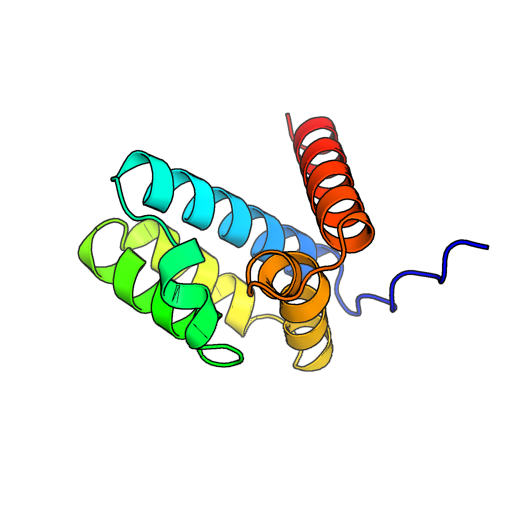C CA . LEU A 1 107 ? 11.417 12.124 4.791 1.00 63.00 107 LEU A CA 1
ATOM 880 C C . LEU A 1 107 ? 12.351 13.343 4.803 1.00 63.00 107 LEU A C 1
ATOM 882 O O . LEU A 1 107 ? 11.885 14.459 4.993 1.00 63.00 107 LEU A O 1
ATOM 886 N N . ALA A 1 108 ? 13.646 13.158 4.527 1.00 66.88 108 ALA A N 1
ATOM 887 C CA . ALA A 1 108 ? 14.620 14.253 4.474 1.00 66.88 108 ALA A CA 1
ATOM 888 C C . ALA A 1 108 ? 14.467 15.183 3.253 1.00 66.88 108 ALA A C 1
ATOM 890 O O . ALA A 1 108 ? 14.996 16.289 3.262 1.00 66.88 108 ALA A O 1
ATOM 891 N N . SER A 1 109 ? 13.786 14.740 2.192 1.00 60.34 109 SER A N 1
ATOM 892 C CA . SER A 1 109 ? 13.576 15.535 0.970 1.00 60.34 109 SER A CA 1
ATOM 893 C C . SER A 1 109 ? 12.226 16.254 0.924 1.00 60.34 109 SER A C 1
ATOM 895 O O . SER A 1 109 ? 12.030 17.096 0.049 1.00 60.34 109 SER A O 1
ATOM 897 N N . HIS A 1 110 ? 11.308 15.931 1.840 1.00 51.66 110 HIS A N 1
ATOM 898 C CA . HIS A 1 110 ? 9.937 16.454 1.861 1.00 51.66 110 HIS A CA 1
ATOM 899 C C . HIS A 1 110 ? 9.503 17.012 3.235 1.00 51.66 110 HIS A C 1
ATOM 901 O O . HIS A 1 110 ? 8.319 17.306 3.411 1.00 51.66 110 HIS A O 1
ATOM 907 N N . GLY A 1 111 ? 10.432 17.157 4.188 1.00 44.25 111 GLY A N 1
ATOM 908 C CA . GLY A 1 111 ? 10.254 17.872 5.462 1.00 44.25 111 GLY A CA 1
ATOM 909 C C . GLY A 1 111 ? 10.957 19.222 5.455 1.00 44.25 111 GLY A C 1
ATOM 910 O O . GLY A 1 111 ? 10.433 20.143 6.118 1.00 44.25 111 GLY A O 1
#